Protein AF-A0A7C1EQE7-F1 (afdb_monomer_lite)

Structure (mmCIF, N/CA/C/O backbone):
data_AF-A0A7C1EQE7-F1
#
_entry.id   AF-A0A7C1EQE7-F1
#
loop_
_atom_site.group_PDB
_atom_site.id
_atom_site.type_symbol
_atom_site.label_atom_id
_atom_site.label_alt_id
_atom_site.label_comp_id
_atom_site.label_asym_id
_atom_site.label_entity_id
_atom_site.label_seq_id
_atom_site.pdbx_PDB_ins_code
_atom_site.Cartn_x
_atom_site.Cartn_y
_atom_site.Cartn_z
_atom_site.occupancy
_atom_site.B_iso_or_equiv
_atom_site.auth_seq_id
_atom_site.auth_comp_id
_atom_site.auth_asym_id
_atom_site.auth_atom_id
_atom_site.pdbx_PDB_model_num
ATOM 1 N N . MET A 1 1 ? 11.018 3.311 -18.245 1.00 87.38 1 MET A N 1
ATOM 2 C CA . MET A 1 1 ? 10.704 3.923 -16.933 1.00 87.38 1 MET A CA 1
ATOM 3 C C . MET A 1 1 ? 9.256 4.402 -16.878 1.00 87.38 1 MET A C 1
ATOM 5 O O . MET A 1 1 ? 8.517 3.920 -16.033 1.00 87.38 1 MET A O 1
ATOM 9 N N . GLU A 1 2 ? 8.830 5.275 -17.795 1.00 90.44 2 GLU A N 1
ATOM 10 C CA . GLU A 1 2 ? 7.482 5.876 -17.818 1.00 90.44 2 GLU A CA 1
ATOM 11 C C . GLU A 1 2 ? 6.330 4.867 -17.672 1.00 90.44 2 GLU A C 1
ATOM 13 O O . GLU A 1 2 ? 5.537 4.976 -16.742 1.00 90.44 2 GLU A O 1
ATOM 18 N N . THR A 1 3 ? 6.291 3.821 -18.503 1.00 92.94 3 THR A N 1
ATOM 19 C CA . THR A 1 3 ? 5.241 2.786 -18.454 1.00 92.94 3 THR A CA 1
ATOM 20 C C . THR A 1 3 ? 5.126 2.106 -17.084 1.00 92.94 3 THR A C 1
ATOM 22 O O . THR A 1 3 ? 4.025 1.810 -16.630 1.00 92.94 3 THR A O 1
ATOM 25 N N . TYR A 1 4 ? 6.247 1.887 -16.389 1.00 94.38 4 TYR A N 1
ATOM 26 C CA . TYR A 1 4 ? 6.270 1.238 -15.072 1.00 94.38 4 TYR A CA 1
ATOM 27 C C . TYR A 1 4 ? 5.771 2.175 -13.969 1.00 94.38 4 TYR A C 1
ATOM 29 O O . TYR A 1 4 ? 5.084 1.734 -13.050 1.00 94.38 4 TYR A O 1
ATOM 37 N N . LEU A 1 5 ? 6.068 3.474 -14.081 1.00 91.50 5 LEU A N 1
ATOM 38 C CA . LEU A 1 5 ? 5.516 4.489 -13.186 1.00 91.50 5 LEU A CA 1
ATOM 39 C C . LEU A 1 5 ? 4.004 4.616 -13.374 1.00 91.50 5 LEU A C 1
ATOM 41 O O . LEU A 1 5 ? 3.278 4.636 -12.385 1.00 91.50 5 LEU A O 1
ATOM 45 N N . LEU A 1 6 ? 3.517 4.628 -14.619 1.00 94.50 6 LEU A N 1
ATOM 46 C CA . LEU A 1 6 ? 2.079 4.645 -14.905 1.00 94.50 6 LEU A CA 1
ATOM 47 C C . LEU A 1 6 ? 1.377 3.401 -14.351 1.00 94.50 6 LEU A C 1
ATOM 49 O O . LEU A 1 6 ? 0.346 3.529 -13.693 1.00 94.50 6 LEU A O 1
ATOM 53 N N . LEU A 1 7 ? 1.964 2.216 -14.541 1.00 95.25 7 LEU A N 1
ATOM 54 C CA . LEU A 1 7 ? 1.442 0.964 -13.990 1.00 95.25 7 LEU A CA 1
ATOM 55 C C . LEU A 1 7 ? 1.361 1.006 -12.457 1.00 95.25 7 LEU A C 1
ATOM 57 O O . LEU A 1 7 ? 0.329 0.669 -11.877 1.00 95.25 7 LEU A O 1
ATOM 61 N N . PHE A 1 8 ? 2.431 1.456 -11.798 1.00 97.19 8 PHE A N 1
ATOM 62 C CA . PHE A 1 8 ? 2.452 1.610 -10.347 1.00 97.19 8 PHE A CA 1
ATOM 63 C C . PHE A 1 8 ? 1.392 2.611 -9.867 1.00 97.19 8 PHE A C 1
ATOM 65 O O . PHE A 1 8 ? 0.636 2.312 -8.942 1.00 97.19 8 PHE A O 1
ATOM 72 N N . CYS A 1 9 ? 1.306 3.782 -10.504 1.00 95.56 9 CYS A N 1
ATOM 73 C CA . CYS A 1 9 ? 0.329 4.816 -10.171 1.00 95.56 9 CYS A CA 1
ATOM 74 C C . CYS A 1 9 ? -1.106 4.319 -10.351 1.00 95.56 9 CYS A C 1
ATOM 76 O O . CYS A 1 9 ? -1.934 4.567 -9.479 1.00 95.56 9 CYS A O 1
ATOM 78 N N . MET A 1 10 ? -1.396 3.580 -11.424 1.00 96.25 10 MET A N 1
ATOM 79 C CA . MET A 1 10 ? -2.710 2.982 -11.657 1.00 96.25 10 MET A CA 1
ATOM 80 C C . MET A 1 10 ? -3.116 2.083 -10.486 1.00 96.25 10 MET A C 1
ATOM 82 O O . MET A 1 10 ? -4.167 2.294 -9.884 1.00 96.25 10 MET A O 1
ATOM 86 N N . PHE A 1 11 ? -2.266 1.133 -10.093 1.00 96.75 11 PHE A N 1
ATOM 87 C CA . PHE A 1 11 ? -2.561 0.263 -8.954 1.00 96.75 11 PHE A CA 1
ATOM 88 C C . PHE A 1 11 ? -2.627 1.021 -7.621 1.00 96.75 11 PHE A C 1
ATOM 90 O O . PHE A 1 11 ? -3.488 0.730 -6.790 1.00 96.75 11 PHE A O 1
ATOM 97 N N . TYR A 1 12 ? -1.769 2.022 -7.413 1.00 96.38 12 TYR A N 1
ATOM 98 C CA . TYR A 1 12 ? -1.807 2.850 -6.209 1.00 96.38 12 TYR A CA 1
ATOM 99 C C . TYR A 1 12 ? -3.125 3.627 -6.098 1.00 96.38 12 TYR A C 1
ATOM 101 O O . TYR A 1 12 ? -3.743 3.633 -5.034 1.00 96.38 12 TYR A O 1
ATOM 109 N N . ILE A 1 13 ? -3.585 4.237 -7.195 1.00 96.88 13 ILE A N 1
ATOM 110 C CA . ILE A 1 13 ? -4.851 4.976 -7.259 1.00 96.88 13 ILE A CA 1
ATOM 111 C C . ILE A 1 13 ? -6.029 4.043 -6.983 1.00 96.88 13 ILE A C 1
ATOM 113 O O . ILE A 1 13 ? -6.877 4.383 -6.161 1.00 96.88 13 ILE A O 1
ATOM 117 N N . LEU A 1 14 ? -6.055 2.849 -7.587 1.00 96.94 14 LEU A N 1
ATOM 118 C CA . LEU A 1 14 ? -7.072 1.839 -7.277 1.00 96.94 14 LEU A CA 1
ATOM 119 C C . LEU A 1 14 ? -7.067 1.506 -5.779 1.00 96.94 14 LEU A C 1
ATOM 121 O O . LEU A 1 14 ? -8.118 1.504 -5.142 1.00 96.94 14 LEU A O 1
ATOM 125 N N . GLY A 1 15 ? -5.886 1.319 -5.186 1.00 95.75 15 GLY A N 1
ATOM 126 C CA . GLY A 1 15 ? -5.750 1.089 -3.750 1.00 95.75 15 GLY A CA 1
ATOM 127 C C . GLY A 1 15 ? -6.296 2.238 -2.894 1.00 95.75 15 GLY A C 1
ATOM 128 O O . GLY A 1 15 ? -6.961 1.999 -1.890 1.00 95.75 15 GLY A O 1
ATOM 129 N N . VAL A 1 16 ? -6.068 3.491 -3.294 1.00 95.31 16 VAL A N 1
ATOM 130 C CA . VAL A 1 16 ? -6.615 4.668 -2.602 1.00 95.31 16 VAL A CA 1
ATOM 131 C C . VAL A 1 16 ? -8.138 4.739 -2.729 1.00 95.31 16 VAL A C 1
ATOM 133 O O . VAL A 1 16 ? -8.799 5.035 -1.736 1.00 95.31 16 VAL A O 1
ATOM 136 N N . ILE A 1 17 ? -8.697 4.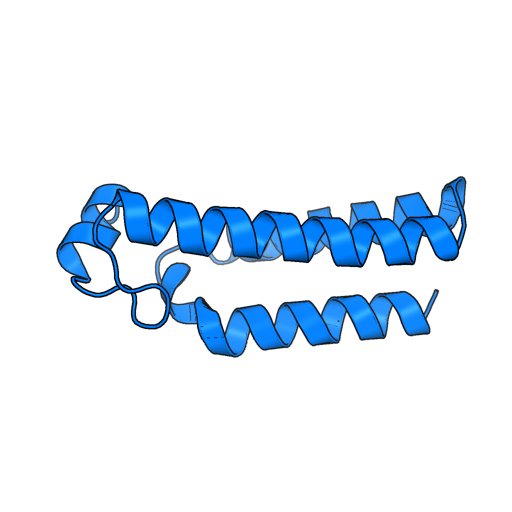449 -3.906 1.00 96.81 17 ILE A N 1
ATOM 137 C CA . ILE A 1 17 ? -10.147 4.475 -4.150 1.00 96.81 17 ILE A CA 1
ATOM 138 C C . ILE A 1 17 ? -10.852 3.396 -3.323 1.00 96.81 17 ILE A C 1
ATOM 140 O O . ILE A 1 17 ? -11.789 3.701 -2.589 1.00 96.81 17 ILE A O 1
ATOM 144 N N . PHE A 1 18 ? -10.385 2.148 -3.398 1.00 96.75 18 PHE A N 1
ATOM 145 C CA . PHE A 1 18 ? -11.050 1.027 -2.733 1.00 96.75 18 PHE A CA 1
ATOM 146 C C . PHE A 1 18 ? -10.741 0.941 -1.238 1.00 96.75 18 PHE A C 1
ATO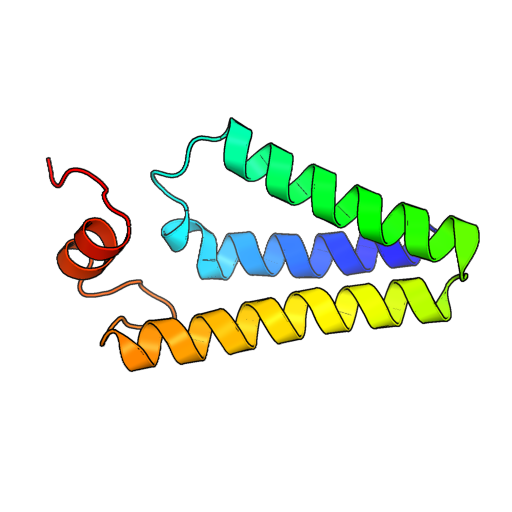M 148 O O . PHE A 1 18 ? -11.612 0.571 -0.455 1.00 96.75 18 PHE A O 1
ATOM 155 N N . PHE A 1 19 ? -9.526 1.298 -0.816 1.00 96.81 19 PHE A N 1
ATOM 156 C CA . PHE A 1 19 ? -9.048 1.045 0.548 1.00 96.81 19 PHE A CA 1
ATOM 157 C C . PHE A 1 19 ? -8.611 2.312 1.291 1.00 96.81 19 PHE A C 1
ATOM 159 O O . PHE A 1 19 ? -8.061 2.229 2.388 1.00 96.81 19 PHE A O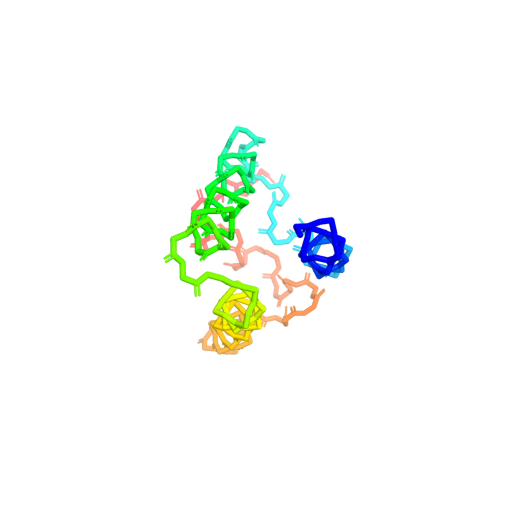 1
ATOM 166 N N . GLY A 1 20 ? -8.870 3.507 0.753 1.00 94.44 20 GLY A N 1
ATOM 167 C CA . GLY A 1 20 ? -8.459 4.770 1.376 1.00 94.44 20 GLY A CA 1
ATOM 168 C C . GLY A 1 20 ? -9.000 4.975 2.795 1.00 94.44 20 GLY A C 1
ATOM 169 O O . GLY A 1 20 ? -8.308 5.551 3.637 1.00 94.44 20 GLY A O 1
ATOM 170 N N . HIS A 1 21 ? -10.190 4.447 3.088 1.00 94.00 21 HIS A N 1
ATOM 171 C CA . HIS A 1 21 ? -10.802 4.496 4.418 1.00 94.00 21 HIS A CA 1
ATOM 172 C C . HIS A 1 21 ? -10.083 3.608 5.449 1.00 94.00 21 HIS A C 1
ATOM 174 O O . HIS A 1 21 ? -10.193 3.862 6.641 1.00 94.00 21 HIS A O 1
ATOM 180 N N . PHE A 1 22 ? -9.260 2.635 5.039 1.00 96.25 22 PHE A N 1
ATOM 181 C CA . PHE A 1 22 ? -8.374 1.921 5.968 1.00 96.25 22 PHE A CA 1
ATOM 182 C C . PHE A 1 22 ? -7.223 2.812 6.473 1.00 96.25 22 PHE A C 1
ATOM 184 O O . PHE A 1 22 ? -6.551 2.473 7.441 1.00 96.25 22 PHE A O 1
ATOM 191 N N . GLU A 1 23 ? -6.987 3.975 5.869 1.00 95.31 23 GLU A N 1
ATOM 192 C CA . GLU A 1 23 ? -5.904 4.899 6.226 1.00 95.31 23 GLU A CA 1
ATOM 193 C C . GLU A 1 23 ? -6.430 6.283 6.651 1.00 95.31 23 GLU A C 1
ATOM 195 O O . GLU A 1 23 ? -5.674 7.258 6.648 1.00 95.31 23 GLU A O 1
ATOM 200 N N . GLU A 1 24 ? -7.715 6.389 7.016 1.00 92.50 24 GLU A N 1
ATOM 201 C CA . GLU A 1 24 ? -8.392 7.663 7.316 1.00 92.50 24 GLU A CA 1
ATOM 202 C C . GLU A 1 24 ? -7.717 8.474 8.434 1.00 92.50 24 GLU A C 1
ATOM 204 O O . GLU A 1 24 ? -7.534 9.680 8.294 1.00 92.50 24 GLU A O 1
ATOM 209 N N . ARG A 1 25 ? -7.277 7.809 9.509 1.00 93.56 25 ARG A N 1
ATOM 210 C CA . ARG A 1 25 ? -6.634 8.432 10.676 1.00 93.56 25 ARG A CA 1
ATOM 211 C C . ARG A 1 25 ? -5.120 8.221 10.684 1.00 93.56 25 ARG A C 1
ATOM 213 O O . ARG A 1 25 ? -4.445 8.587 11.645 1.00 93.56 25 ARG A O 1
ATOM 220 N N . THR A 1 26 ? -4.550 7.638 9.625 1.00 94.94 26 THR A N 1
ATOM 221 C CA . THR A 1 26 ? -3.092 7.579 9.481 1.00 94.94 26 THR A CA 1
ATOM 222 C C . THR A 1 26 ? -2.565 8.983 9.171 1.00 94.94 26 THR A C 1
ATOM 224 O O . THR A 1 26 ? -3.060 9.615 8.233 1.00 94.94 26 THR A O 1
ATOM 227 N N . PRO A 1 27 ? -1.511 9.464 9.861 1.00 95.75 27 PRO A N 1
ATOM 228 C CA . PRO A 1 27 ? -0.876 10.734 9.525 1.00 95.75 27 PRO A CA 1
ATOM 229 C C . PRO A 1 27 ? -0.494 10.809 8.042 1.00 95.75 27 PRO A C 1
ATOM 231 O O . PRO A 1 27 ? 0.135 9.889 7.508 1.00 95.75 27 PRO A O 1
ATOM 234 N N . LYS A 1 28 ? -0.824 11.927 7.382 1.00 95.69 28 LYS A N 1
ATOM 235 C CA . LYS A 1 28 ? -0.543 12.138 5.949 1.00 95.69 28 LYS A CA 1
ATOM 236 C C . LYS A 1 28 ? 0.938 11.916 5.617 1.00 95.69 28 LYS A C 1
ATOM 238 O O . LYS A 1 28 ? 1.241 11.269 4.622 1.00 95.69 28 LYS A O 1
ATOM 243 N N . ALA A 1 29 ? 1.846 12.341 6.499 1.00 96.31 29 ALA A N 1
ATOM 244 C CA . ALA A 1 29 ? 3.286 12.120 6.352 1.00 96.31 29 ALA A CA 1
ATOM 245 C C . ALA A 1 29 ? 3.661 10.629 6.252 1.00 96.31 29 ALA A C 1
ATOM 247 O O . ALA A 1 29 ? 4.439 10.251 5.382 1.00 96.31 29 ALA A O 1
ATOM 248 N N . ARG A 1 30 ? 3.056 9.752 7.068 1.00 96.12 30 ARG A N 1
ATOM 249 C CA . ARG A 1 30 ? 3.297 8.298 6.998 1.00 96.12 30 ARG A CA 1
ATOM 250 C C . ARG A 1 30 ? 2.765 7.702 5.689 1.00 96.12 30 ARG A C 1
ATOM 252 O O . ARG A 1 30 ? 3.380 6.791 5.140 1.00 96.12 30 ARG A O 1
ATOM 259 N N . ARG A 1 31 ? 1.649 8.223 5.165 1.00 95.69 31 ARG A N 1
ATOM 260 C CA . ARG A 1 31 ? 1.089 7.807 3.865 1.00 95.69 31 ARG A CA 1
ATOM 261 C C . ARG A 1 31 ? 1.993 8.233 2.703 1.00 95.69 31 ARG A C 1
ATOM 263 O O . ARG A 1 31 ? 2.264 7.413 1.829 1.00 95.69 31 ARG A O 1
ATOM 270 N N . LEU A 1 32 ? 2.501 9.467 2.733 1.00 96.56 32 LEU A N 1
ATOM 271 C CA . LEU A 1 32 ? 3.461 9.982 1.750 1.00 96.56 32 LEU A CA 1
ATOM 272 C C . LEU A 1 32 ? 4.786 9.220 1.798 1.00 96.56 32 LEU A C 1
ATOM 274 O O . LEU A 1 32 ? 5.296 8.839 0.752 1.00 96.56 32 LEU A O 1
ATOM 278 N N . LEU A 1 33 ? 5.300 8.920 2.994 1.00 97.88 33 LEU A N 1
ATOM 279 C CA . LEU A 1 33 ? 6.524 8.135 3.151 1.00 97.88 33 LEU A CA 1
ATOM 280 C C . LEU A 1 33 ? 6.370 6.723 2.569 1.00 97.88 33 LEU A C 1
ATOM 282 O O . LEU A 1 33 ? 7.259 6.260 1.865 1.00 97.88 33 LEU A O 1
ATOM 286 N N . LYS A 1 34 ? 5.228 6.059 2.798 1.00 94.62 34 LYS A N 1
ATOM 287 C CA . LYS A 1 34 ? 4.923 4.746 2.200 1.00 94.62 34 LYS A CA 1
ATOM 288 C C . LYS A 1 34 ? 4.913 4.811 0.666 1.00 94.62 34 LYS A C 1
ATOM 290 O O . LYS A 1 34 ? 5.459 3.925 0.015 1.00 94.62 34 LYS A O 1
ATOM 295 N N . LEU A 1 35 ? 4.311 5.857 0.093 1.00 95.81 35 LEU A N 1
ATOM 296 C CA . LEU A 1 35 ? 4.306 6.084 -1.355 1.00 95.81 35 LEU A CA 1
ATOM 297 C C . LEU A 1 35 ? 5.725 6.318 -1.893 1.00 95.81 35 LEU A C 1
ATOM 299 O O . LEU A 1 35 ? 6.141 5.628 -2.819 1.00 95.81 35 LEU A O 1
ATOM 303 N N . ALA A 1 36 ? 6.470 7.246 -1.289 1.00 97.00 36 ALA A N 1
ATOM 304 C CA . ALA A 1 36 ? 7.834 7.580 -1.692 1.00 97.00 36 ALA A CA 1
ATOM 305 C C . ALA A 1 36 ? 8.769 6.366 -1.608 1.00 97.00 36 ALA A C 1
ATOM 307 O O . ALA A 1 36 ? 9.545 6.126 -2.526 1.00 97.00 36 ALA A O 1
ATOM 308 N N . PHE A 1 37 ? 8.645 5.564 -0.548 1.00 97.56 37 PHE A N 1
ATOM 309 C CA . PHE A 1 37 ? 9.406 4.331 -0.379 1.00 97.56 37 PHE A CA 1
ATOM 310 C C . PHE A 1 37 ? 9.138 3.331 -1.510 1.00 97.56 37 PHE A C 1
ATOM 312 O O . PHE A 1 37 ? 10.076 2.867 -2.152 1.00 97.56 37 PHE A O 1
ATOM 319 N N . ASN A 1 38 ? 7.868 3.041 -1.809 1.00 96.69 38 ASN A N 1
ATOM 320 C CA . ASN A 1 38 ? 7.517 2.097 -2.872 1.00 96.69 38 ASN A CA 1
ATOM 321 C C . ASN A 1 38 ? 7.942 2.593 -4.264 1.00 96.69 38 ASN A C 1
ATOM 323 O O . ASN A 1 38 ? 8.451 1.808 -5.059 1.00 96.69 38 ASN A O 1
ATOM 327 N N . LEU A 1 39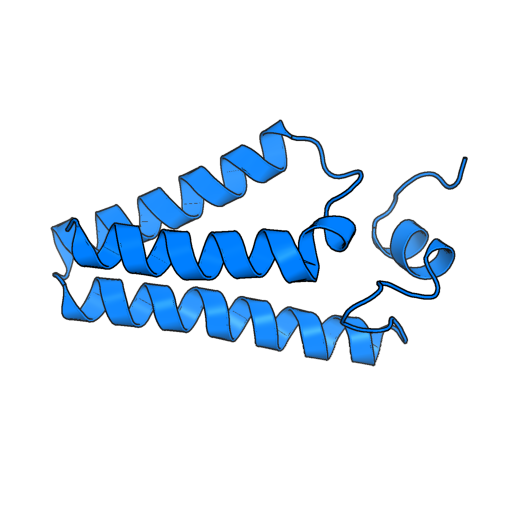 ? 7.792 3.891 -4.548 1.00 96.12 39 LEU A N 1
ATOM 328 C CA . LEU A 1 39 ? 8.299 4.494 -5.785 1.00 96.12 39 LEU A CA 1
ATOM 329 C C . LEU A 1 39 ? 9.823 4.381 -5.886 1.00 96.12 39 LEU A C 1
ATOM 331 O O . LEU A 1 39 ? 10.338 4.015 -6.940 1.00 96.12 39 LEU A O 1
ATOM 335 N N . GLY A 1 40 ? 10.536 4.645 -4.789 1.00 96.50 40 GLY A N 1
ATOM 336 C CA . GLY A 1 40 ? 11.987 4.489 -4.710 1.00 96.50 40 GLY A CA 1
ATOM 337 C C . GLY A 1 40 ? 12.431 3.054 -4.988 1.00 96.50 40 GLY A C 1
ATOM 338 O O . GLY A 1 40 ? 13.359 2.849 -5.766 1.00 96.50 40 GLY A O 1
ATOM 339 N N . LEU A 1 41 ? 11.730 2.059 -4.434 1.00 96.88 41 LEU A N 1
ATOM 340 C CA . LEU A 1 41 ? 11.997 0.645 -4.711 1.00 96.88 41 LEU A CA 1
ATOM 341 C C . LEU A 1 41 ? 11.806 0.294 -6.191 1.00 96.88 41 LEU A C 1
ATOM 343 O O . LEU A 1 41 ? 12.666 -0.357 -6.778 1.00 96.88 41 LEU A O 1
ATOM 347 N N . VAL A 1 42 ? 10.711 0.742 -6.810 1.00 96.94 42 VAL A N 1
ATOM 348 C CA . VAL A 1 42 ? 10.447 0.498 -8.239 1.00 96.94 42 VAL A CA 1
ATOM 349 C C . VAL A 1 42 ? 11.495 1.184 -9.117 1.00 96.94 42 VAL A C 1
ATOM 351 O O . VAL A 1 42 ? 12.004 0.569 -10.055 1.00 96.94 42 VAL A O 1
ATOM 354 N N . ALA A 1 43 ? 11.859 2.429 -8.800 1.00 96.62 43 ALA A N 1
ATOM 355 C CA . ALA A 1 43 ? 12.888 3.169 -9.523 1.00 96.62 43 ALA A CA 1
ATOM 356 C C . ALA A 1 43 ? 14.265 2.497 -9.404 1.00 96.62 43 ALA A C 1
ATOM 358 O O . ALA A 1 43 ? 14.947 2.330 -10.415 1.00 96.62 43 ALA A O 1
ATOM 359 N N . ALA A 1 44 ? 14.648 2.054 -8.203 1.00 96.88 44 ALA A N 1
ATOM 360 C CA . ALA A 1 44 ? 15.899 1.335 -7.966 1.00 96.88 44 ALA A CA 1
ATOM 361 C C . ALA A 1 44 ? 15.929 -0.016 -8.696 1.00 96.88 44 ALA A C 1
ATOM 363 O O . ALA A 1 44 ? 16.906 -0.327 -9.376 1.00 96.88 44 ALA A O 1
ATOM 364 N N . ALA A 1 45 ? 14.840 -0.790 -8.630 1.00 97.56 45 ALA A N 1
ATOM 365 C CA . ALA A 1 45 ? 14.719 -2.053 -9.354 1.00 97.56 45 ALA A CA 1
ATOM 366 C C . ALA A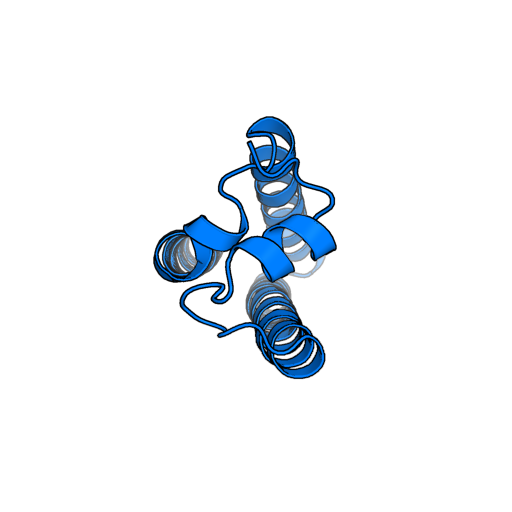 1 45 ? 14.855 -1.848 -10.867 1.00 97.56 45 ALA A C 1
ATOM 368 O O . ALA A 1 45 ? 15.604 -2.568 -11.520 1.00 97.56 45 ALA A O 1
ATOM 369 N N . TYR A 1 46 ? 14.203 -0.826 -11.425 1.00 97.19 46 TYR A N 1
ATOM 370 C CA . TYR A 1 46 ? 14.369 -0.487 -12.835 1.00 97.19 46 TYR A CA 1
ATOM 371 C C . TYR A 1 46 ? 15.816 -0.102 -13.164 1.00 97.19 46 TYR A C 1
ATOM 373 O O . TYR A 1 46 ? 16.360 -0.574 -14.159 1.00 97.19 46 TYR A O 1
ATOM 381 N N . GLN A 1 47 ? 16.437 0.745 -12.339 1.00 97.56 47 GLN A N 1
ATOM 382 C CA . GLN A 1 47 ? 17.771 1.285 -12.597 1.00 97.56 47 GLN A CA 1
ATOM 383 C C . GLN A 1 47 ? 18.873 0.222 -12.532 1.00 97.56 47 GLN A C 1
ATOM 385 O O . GLN A 1 47 ? 19.847 0.320 -13.278 1.00 97.56 47 GLN A O 1
ATOM 390 N N . TRP A 1 48 ? 18.747 -0.766 -11.645 1.00 98.12 48 TRP A N 1
ATOM 391 C CA . TRP A 1 48 ? 19.804 -1.754 -11.400 1.00 98.12 48 TRP A CA 1
ATOM 392 C C . TRP A 1 48 ? 19.513 -3.138 -11.975 1.00 98.12 48 TRP A C 1
ATOM 394 O O . TRP A 1 48 ? 20.450 -3.857 -12.304 1.00 98.12 48 TRP A O 1
ATOM 404 N N . LEU A 1 49 ? 18.241 -3.517 -12.108 1.00 97.56 49 LEU A N 1
ATOM 405 C CA . LEU A 1 49 ? 17.830 -4.851 -12.560 1.00 97.56 49 LEU A CA 1
ATOM 406 C C . LEU A 1 49 ? 17.087 -4.808 -13.906 1.00 97.56 49 LEU A C 1
ATOM 408 O O . LEU A 1 49 ? 16.985 -5.822 -14.590 1.00 97.56 49 LEU A O 1
ATOM 412 N N . GLY A 1 50 ? 16.592 -3.640 -14.322 1.00 96.88 50 GLY A N 1
ATOM 413 C CA . GLY A 1 50 ? 15.893 -3.446 -15.590 1.00 96.88 50 GLY A CA 1
ATOM 414 C C . GLY A 1 50 ? 14.369 -3.577 -15.500 1.00 96.88 50 GLY A C 1
ATOM 415 O O . GLY A 1 50 ? 13.772 -3.800 -14.445 1.00 96.88 50 GLY A O 1
ATOM 416 N N . GLY A 1 51 ? 13.710 -3.409 -16.650 1.00 96.06 51 GLY A N 1
ATOM 417 C CA . GLY A 1 51 ? 12.252 -3.265 -16.736 1.00 96.06 51 GLY A CA 1
ATOM 418 C C . GLY A 1 51 ? 11.446 -4.482 -16.275 1.00 96.06 51 GLY A C 1
ATOM 419 O O . GLY A 1 51 ? 10.456 -4.321 -15.565 1.00 96.06 51 GLY A O 1
ATOM 420 N N . ALA A 1 52 ? 11.887 -5.696 -16.619 1.00 95.81 52 ALA A N 1
ATOM 421 C CA . ALA A 1 52 ? 11.190 -6.926 -16.232 1.00 95.81 52 ALA A CA 1
ATOM 422 C C . ALA A 1 52 ? 11.133 -7.097 -14.704 1.00 95.81 52 ALA A C 1
ATOM 424 O O . ALA A 1 52 ? 10.080 -7.409 -14.149 1.00 95.81 52 ALA A O 1
ATOM 425 N N . TRP A 1 53 ? 12.240 -6.808 -14.015 1.00 97.25 53 TRP A N 1
ATOM 426 C CA . TRP A 1 53 ? 12.309 -6.851 -12.556 1.00 97.25 53 TRP A CA 1
ATOM 427 C C . TRP A 1 53 ? 11.479 -5.749 -11.901 1.00 97.25 53 TRP A C 1
ATOM 429 O O . TRP A 1 53 ? 10.810 -6.011 -10.905 1.00 97.25 53 TRP A O 1
ATOM 439 N N . ALA A 1 54 ? 11.449 -4.544 -12.478 1.00 97.75 54 ALA A N 1
ATOM 440 C CA . ALA A 1 54 ? 10.572 -3.475 -12.003 1.00 97.75 54 ALA A CA 1
ATOM 441 C C . ALA A 1 54 ? 9.086 -3.859 -12.114 1.00 97.75 54 ALA A C 1
ATOM 443 O O . ALA A 1 54 ? 8.338 -3.693 -11.153 1.00 97.75 54 ALA A O 1
ATOM 444 N N . ALA A 1 55 ? 8.659 -4.422 -13.249 1.00 96.88 55 ALA A N 1
ATOM 445 C CA . ALA A 1 55 ? 7.291 -4.914 -13.425 1.00 96.88 55 ALA A CA 1
ATOM 446 C C . ALA A 1 55 ? 6.952 -6.043 -12.441 1.00 96.88 55 ALA A C 1
ATOM 448 O O . ALA A 1 55 ? 5.908 -5.994 -11.790 1.00 96.88 55 ALA A O 1
ATOM 449 N N . GLY A 1 56 ? 7.850 -7.022 -12.290 1.00 97.56 56 GLY A N 1
ATOM 450 C CA . GLY A 1 56 ? 7.692 -8.109 -11.324 1.00 97.56 56 GLY A CA 1
ATOM 451 C C . GLY A 1 56 ? 7.561 -7.594 -9.890 1.00 97.56 56 GLY A C 1
ATOM 452 O O . GLY A 1 56 ? 6.664 -8.020 -9.165 1.00 97.56 56 GLY A O 1
ATOM 453 N N . LEU A 1 57 ? 8.387 -6.618 -9.501 1.00 97.88 57 LEU A N 1
ATOM 454 C CA . LEU A 1 57 ? 8.320 -5.987 -8.185 1.00 97.88 57 LEU A CA 1
ATOM 455 C C . LEU A 1 57 ? 6.997 -5.246 -7.966 1.00 97.88 57 LEU A C 1
ATOM 457 O O . LEU A 1 57 ? 6.413 -5.371 -6.894 1.00 97.88 57 LEU A O 1
ATOM 461 N N . ILE A 1 58 ? 6.501 -4.510 -8.966 1.00 98.12 58 ILE A N 1
ATOM 462 C CA . ILE A 1 58 ? 5.191 -3.848 -8.886 1.00 98.12 58 ILE A CA 1
ATOM 463 C C . ILE A 1 58 ? 4.111 -4.892 -8.590 1.00 98.12 58 ILE A C 1
ATOM 465 O O . ILE A 1 58 ? 3.410 -4.777 -7.586 1.00 98.12 58 ILE A O 1
ATOM 469 N N . VAL A 1 59 ? 4.009 -5.938 -9.415 1.00 97.56 59 VAL A N 1
ATOM 470 C CA . VAL A 1 59 ? 3.004 -6.999 -9.234 1.00 97.56 59 VAL A CA 1
ATOM 471 C C . VAL A 1 59 ? 3.140 -7.655 -7.859 1.00 97.56 59 VAL A C 1
ATOM 473 O O . VAL A 1 59 ? 2.139 -7.822 -7.164 1.00 97.56 59 VAL A O 1
ATOM 476 N N . ALA A 1 60 ? 4.366 -7.956 -7.425 1.00 97.75 60 ALA A N 1
ATOM 477 C CA . ALA A 1 60 ? 4.630 -8.560 -6.124 1.00 97.75 60 ALA A CA 1
ATOM 478 C C . ALA A 1 60 ? 4.184 -7.667 -4.955 1.00 97.75 60 ALA A C 1
ATOM 480 O O . ALA A 1 60 ? 3.499 -8.149 -4.055 1.00 97.75 60 ALA A O 1
ATOM 481 N N . LEU A 1 61 ? 4.510 -6.368 -4.967 1.00 97.06 61 LEU A N 1
ATOM 482 C CA . LEU A 1 61 ? 4.124 -5.431 -3.904 1.00 97.06 61 LEU A CA 1
ATOM 483 C C . LEU A 1 61 ? 2.599 -5.351 -3.743 1.00 97.06 61 LEU A C 1
ATOM 485 O O . LEU A 1 61 ? 2.097 -5.400 -2.617 1.00 97.06 61 LEU A O 1
ATOM 489 N N . PHE A 1 62 ? 1.855 -5.271 -4.849 1.00 96.69 62 PHE A N 1
ATOM 490 C CA . PHE A 1 62 ? 0.392 -5.229 -4.805 1.00 96.69 62 PHE A CA 1
ATOM 491 C C . PHE A 1 62 ? -0.219 -6.577 -4.416 1.00 96.69 62 PHE A C 1
ATOM 493 O O . PHE A 1 62 ? -1.126 -6.604 -3.586 1.00 96.69 62 PHE A O 1
ATOM 500 N N . ALA A 1 63 ? 0.298 -7.692 -4.937 1.00 97.81 63 ALA A N 1
ATOM 501 C CA . ALA A 1 63 ? -0.168 -9.027 -4.573 1.00 97.81 63 ALA A CA 1
ATOM 502 C C . ALA A 1 63 ? 0.036 -9.311 -3.078 1.00 97.81 63 ALA A C 1
ATOM 504 O O . ALA A 1 63 ? -0.890 -9.770 -2.410 1.00 97.81 63 ALA A O 1
ATOM 505 N N . ILE A 1 64 ? 1.208 -8.976 -2.530 1.00 97.88 64 ILE A N 1
ATOM 506 C CA . ILE A 1 64 ? 1.501 -9.099 -1.096 1.00 97.88 64 ILE A CA 1
ATOM 507 C C . ILE A 1 64 ? 0.570 -8.194 -0.288 1.00 97.88 64 ILE A C 1
ATOM 509 O O . ILE A 1 64 ? -0.033 -8.654 0.680 1.00 97.88 64 ILE A O 1
ATOM 513 N N . GLY A 1 65 ? 0.412 -6.929 -0.693 1.00 96.38 65 GLY A N 1
ATOM 514 C CA . GLY A 1 65 ? -0.463 -5.973 -0.016 1.00 96.38 65 GLY A CA 1
ATOM 515 C C . GLY A 1 65 ? -1.918 -6.438 0.046 1.00 96.38 65 GLY A C 1
ATOM 516 O O . GLY A 1 65 ? -2.514 -6.422 1.121 1.00 96.38 65 GLY A O 1
ATOM 517 N N . LEU A 1 66 ? -2.474 -6.906 -1.075 1.00 97.62 66 LEU A N 1
ATOM 518 C CA . LEU A 1 66 ? -3.839 -7.435 -1.140 1.00 97.62 66 LEU A CA 1
ATOM 519 C C . LEU A 1 66 ? -3.978 -8.730 -0.344 1.00 97.62 66 LEU A C 1
ATOM 521 O O . LEU A 1 66 ? -4.904 -8.854 0.451 1.00 97.62 66 LEU A O 1
ATOM 525 N N . THR A 1 67 ? -3.045 -9.670 -0.500 1.00 98.44 67 THR A N 1
ATOM 526 C CA . THR A 1 67 ? -3.076 -10.941 0.238 1.00 98.44 67 THR A CA 1
ATOM 527 C C . THR A 1 67 ? -3.072 -10.684 1.738 1.00 98.44 67 THR A C 1
ATOM 529 O O . THR A 1 67 ? -3.933 -11.193 2.452 1.00 98.44 67 THR A O 1
ATOM 532 N N . PHE A 1 68 ? -2.155 -9.834 2.211 1.00 98.06 68 PHE A N 1
ATOM 533 C CA . PHE A 1 68 ? -2.109 -9.421 3.607 1.00 98.06 68 PHE A CA 1
ATOM 534 C C . PHE A 1 68 ? -3.409 -8.738 4.032 1.00 98.06 68 PHE A C 1
ATOM 536 O O . PHE A 1 68 ? -3.937 -9.069 5.086 1.00 98.06 68 PHE A O 1
ATOM 543 N N . HIS A 1 69 ? -3.945 -7.823 3.221 1.00 97.25 69 HIS A N 1
ATOM 544 C CA . HIS A 1 69 ? -5.181 -7.099 3.519 1.00 97.25 69 HIS A CA 1
ATOM 545 C C . HIS A 1 69 ? -6.372 -8.038 3.717 1.00 97.25 69 HIS A C 1
ATOM 547 O O . HIS A 1 69 ? -7.004 -8.010 4.772 1.00 97.25 69 HIS A O 1
ATOM 553 N N . PHE A 1 70 ? -6.654 -8.911 2.749 1.00 98.25 70 PHE A N 1
ATOM 554 C CA . PHE A 1 70 ? -7.776 -9.852 2.823 1.00 98.25 70 PHE A CA 1
ATOM 555 C C . PHE A 1 70 ? -7.592 -10.878 3.942 1.00 98.25 70 PHE A C 1
ATOM 557 O O . PHE A 1 70 ? -8.522 -11.139 4.701 1.00 98.25 70 PHE A O 1
ATOM 564 N N . TRP A 1 71 ? -6.383 -11.420 4.101 1.00 98.62 71 TRP A N 1
ATOM 565 C CA . TRP A 1 71 ? -6.089 -12.356 5.182 1.00 98.62 71 TRP A CA 1
ATOM 566 C C . TRP A 1 71 ? -6.218 -11.703 6.564 1.00 98.62 71 TRP A C 1
ATOM 568 O O . TRP A 1 71 ? -6.849 -12.265 7.459 1.00 98.62 71 TRP A O 1
ATOM 578 N N . TRP A 1 72 ? -5.645 -10.512 6.756 1.00 98.50 72 TRP A N 1
ATOM 579 C CA . TRP A 1 72 ? -5.646 -9.815 8.041 1.00 98.50 72 TRP A CA 1
ATOM 580 C C . TRP A 1 72 ? -7.052 -9.355 8.423 1.00 98.50 72 TRP A C 1
ATOM 582 O O . TRP A 1 72 ? -7.447 -9.505 9.579 1.00 98.50 72 TRP A O 1
ATOM 592 N N . THR A 1 73 ? -7.826 -8.838 7.467 1.00 97.94 73 THR A N 1
ATOM 593 C CA . THR A 1 73 ? -9.222 -8.442 7.703 1.00 97.94 73 THR A CA 1
ATOM 594 C C . THR A 1 73 ? -10.087 -9.653 8.051 1.00 97.94 73 THR A C 1
ATOM 596 O O . THR A 1 73 ? -10.761 -9.621 9.080 1.00 97.94 73 THR A O 1
ATOM 599 N N . ALA A 1 74 ? -9.967 -10.763 7.313 1.00 97.75 74 ALA A N 1
ATOM 600 C CA . ALA A 1 74 ? -10.656 -12.015 7.631 1.00 97.75 74 ALA A CA 1
ATOM 601 C C . ALA A 1 74 ? -10.287 -12.542 9.027 1.00 97.75 74 ALA A C 1
ATOM 603 O O . ALA A 1 74 ? -11.167 -12.807 9.846 1.00 97.75 74 ALA A O 1
ATOM 604 N N . LYS A 1 75 ? -8.987 -12.612 9.344 1.00 98.38 75 LYS A N 1
ATOM 605 C CA . LYS A 1 75 ? -8.483 -13.062 10.652 1.00 98.38 75 LYS A CA 1
ATOM 606 C C . LYS A 1 75 ? -9.029 -12.227 11.812 1.00 98.38 75 LYS A C 1
ATOM 608 O O . LYS A 1 75 ? -9.223 -12.747 12.906 1.00 98.38 75 LYS A O 1
ATOM 613 N N . ASN A 1 76 ? -9.268 -10.938 11.585 1.00 98.12 76 ASN A N 1
ATOM 614 C CA . ASN A 1 76 ? -9.756 -10.015 12.602 1.00 98.12 76 ASN A CA 1
ATOM 615 C C . ASN A 1 76 ? -11.272 -9.781 12.540 1.00 98.12 76 ASN A C 1
ATOM 617 O O . ASN A 1 76 ? -11.775 -8.958 13.303 1.00 98.12 76 ASN A O 1
ATOM 621 N N . GLY A 1 77 ? -12.024 -10.485 11.687 1.00 97.56 77 GLY A N 1
ATOM 622 C CA . GLY A 1 77 ? -13.469 -10.281 11.531 1.00 97.56 77 GLY A CA 1
ATOM 623 C C . GLY A 1 77 ? -13.827 -8.845 11.136 1.00 97.56 77 GLY A C 1
ATOM 624 O O . GLY A 1 77 ? -14.752 -8.271 11.705 1.00 97.56 77 GLY A O 1
ATOM 625 N N . ILE A 1 78 ? -13.035 -8.258 10.237 1.00 98.25 78 ILE A N 1
ATOM 626 C CA . ILE A 1 78 ? -13.254 -6.944 9.630 1.00 98.25 78 ILE A CA 1
ATOM 627 C C . ILE A 1 78 ? -13.654 -7.163 8.169 1.00 98.25 78 ILE A C 1
ATOM 629 O O . ILE A 1 78 ? -13.035 -7.963 7.471 1.00 98.25 78 ILE A O 1
ATOM 633 N N . HIS A 1 79 ? -14.661 -6.446 7.682 1.00 97.88 79 HIS A N 1
ATOM 634 C CA . HIS A 1 79 ? -15.074 -6.508 6.289 1.00 97.88 79 HIS A CA 1
ATOM 635 C C . HIS A 1 79 ? -13.993 -5.877 5.387 1.00 97.88 79 HIS A C 1
ATOM 637 O O . HIS A 1 79 ? -13.627 -4.713 5.594 1.00 97.88 79 HIS A O 1
ATOM 643 N N . PRO A 1 80 ? -13.485 -6.591 4.365 1.00 97.25 80 PRO A N 1
ATOM 644 C CA . PRO A 1 80 ? -12.297 -6.180 3.614 1.00 97.25 80 PRO A CA 1
ATOM 645 C C . PRO A 1 80 ? -12.488 -4.922 2.757 1.00 97.25 80 PRO A C 1
ATOM 647 O O . PRO A 1 80 ? -11.500 -4.306 2.367 1.00 97.25 80 PRO A O 1
ATOM 650 N N . PHE A 1 81 ? -13.724 -4.510 2.468 1.00 96.25 81 PHE A N 1
ATOM 651 C CA . PHE A 1 81 ? -14.003 -3.336 1.628 1.00 96.25 81 PHE A CA 1
ATOM 652 C C . PHE A 1 81 ? -14.613 -2.149 2.369 1.00 96.25 81 PHE A C 1
ATOM 654 O O . PHE A 1 81 ? -14.673 -1.069 1.799 1.00 96.25 81 PHE A O 1
ATOM 661 N N . THR A 1 82 ? -15.115 -2.333 3.590 1.00 96.19 82 THR A N 1
ATOM 662 C CA . THR A 1 82 ? -15.808 -1.257 4.334 1.00 96.19 82 THR A CA 1
ATOM 663 C C . THR A 1 82 ? -15.180 -0.975 5.694 1.00 96.19 82 THR A C 1
ATOM 665 O O . THR A 1 82 ? -15.535 0.013 6.337 1.00 96.19 82 THR A O 1
ATOM 668 N N . ALA A 1 83 ? -14.241 -1.823 6.128 1.00 95.88 83 ALA A N 1
ATOM 669 C CA . ALA A 1 83 ? -13.627 -1.811 7.452 1.00 95.88 83 ALA A CA 1
ATOM 670 C C . ALA A 1 83 ? -14.618 -2.005 8.619 1.00 95.88 83 ALA A C 1
ATOM 672 O O . ALA A 1 83 ? -14.311 -1.653 9.757 1.00 95.88 83 ALA A O 1
ATOM 673 N N . GLU A 1 84 ? -15.802 -2.567 8.364 1.00 96.69 84 GLU A N 1
ATOM 674 C CA . GLU A 1 84 ? -16.808 -2.817 9.399 1.00 96.69 84 GLU A CA 1
ATOM 675 C C . GLU A 1 84 ? -16.542 -4.114 10.182 1.00 96.69 84 GLU A C 1
ATOM 677 O O . GLU A 1 84 ? -16.141 -5.106 9.574 1.00 96.69 84 GLU A O 1
ATOM 682 N N . PRO A 1 85 ? -16.792 -4.154 11.505 1.00 96.38 85 PRO A N 1
ATOM 683 C CA . PRO A 1 85 ? -17.195 -3.033 12.362 1.00 96.38 85 PRO A CA 1
ATOM 684 C C . PRO A 1 85 ? -16.052 -2.025 12.586 1.00 96.38 85 PRO A C 1
ATOM 686 O O . PRO A 1 85 ? -14.952 -2.401 13.002 1.00 96.38 85 PRO A O 1
ATOM 689 N N . ARG A 1 86 ? -16.320 -0.730 12.353 1.00 93.44 86 ARG A N 1
ATOM 690 C CA . ARG A 1 86 ? -15.284 0.325 12.358 1.00 93.44 86 ARG A CA 1
ATOM 691 C C . ARG A 1 86 ? -14.606 0.494 13.710 1.00 93.44 86 ARG A C 1
ATOM 693 O O . ARG A 1 86 ? -13.398 0.686 13.762 1.00 93.44 86 ARG A O 1
ATOM 700 N N . GLU A 1 87 ? -15.354 0.371 14.799 1.00 93.75 87 GLU A N 1
ATOM 701 C CA . GLU A 1 87 ? -14.816 0.482 16.160 1.00 93.75 87 GLU A CA 1
ATOM 702 C C . GLU A 1 87 ? -13.747 -0.578 16.438 1.00 93.75 87 GLU A C 1
ATOM 704 O O . GLU A 1 87 ? -12.660 -0.258 16.921 1.00 93.75 87 GLU A O 1
ATOM 709 N N . LYS A 1 88 ? -14.009 -1.832 16.042 1.00 95.44 88 LYS A N 1
ATOM 710 C CA . LYS A 1 88 ? -13.036 -2.924 16.150 1.00 95.44 88 LYS A CA 1
ATOM 711 C C . LYS A 1 88 ? -11.799 -2.637 15.306 1.00 95.44 88 LYS A C 1
ATOM 713 O O . LYS A 1 88 ? -10.677 -2.830 15.771 1.00 95.44 88 LYS A O 1
ATOM 718 N N . TYR A 1 89 ? -11.994 -2.150 14.081 1.00 95.75 89 TYR A N 1
ATOM 719 C CA . TYR A 1 89 ? -10.888 -1.760 13.218 1.00 95.75 89 TYR A CA 1
ATOM 720 C C . TYR A 1 89 ? -10.034 -0.646 13.846 1.00 95.75 89 TYR A C 1
ATOM 722 O O . TYR A 1 89 ? -8.810 -0.759 13.896 1.00 95.75 89 TYR A O 1
ATOM 730 N N . TYR A 1 90 ? -10.660 0.399 14.386 1.00 95.19 90 TYR A N 1
ATOM 731 C CA . TYR A 1 90 ? -9.964 1.498 15.054 1.00 95.19 90 TYR A CA 1
ATOM 732 C C . TYR A 1 90 ? -9.200 1.025 16.292 1.00 95.19 90 TYR A C 1
ATOM 734 O O . TYR A 1 90 ? -8.037 1.400 16.451 1.00 95.19 90 TYR A O 1
ATOM 742 N N . ALA A 1 91 ? -9.789 0.143 17.102 1.00 95.00 91 ALA A N 1
ATOM 743 C CA . ALA A 1 91 ? -9.120 -0.464 18.250 1.00 95.00 91 ALA A CA 1
ATOM 744 C C . ALA A 1 91 ? -7.867 -1.255 17.830 1.00 95.00 91 ALA A C 1
ATOM 746 O O . ALA A 1 91 ? -6.792 -1.044 18.389 1.00 95.00 91 ALA A O 1
ATOM 747 N N . LEU A 1 92 ? -7.960 -2.082 16.780 1.00 95.50 92 LEU A N 1
ATOM 748 C CA . LEU A 1 92 ? -6.816 -2.821 16.218 1.00 95.50 92 LEU A CA 1
ATOM 749 C C . LEU A 1 92 ? -5.718 -1.898 15.672 1.00 95.50 92 LEU A C 1
ATOM 751 O O . LEU A 1 92 ? -4.542 -2.257 15.669 1.00 95.50 92 LEU A O 1
ATOM 755 N N . ARG A 1 93 ? -6.093 -0.706 15.201 1.00 94.31 93 ARG A N 1
ATOM 756 C CA . ARG A 1 93 ? -5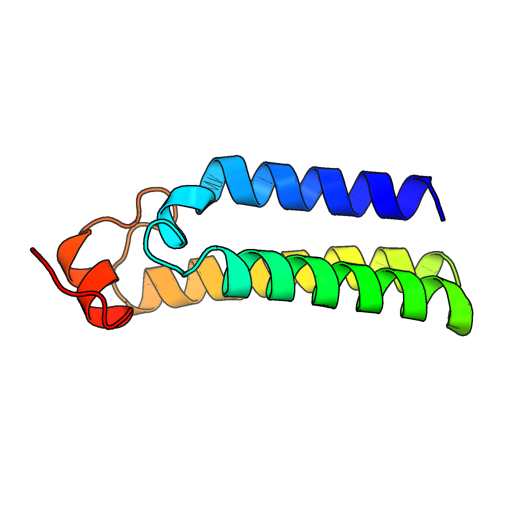.170 0.325 14.707 1.00 94.31 93 ARG A CA 1
ATOM 757 C C . ARG A 1 93 ? -4.602 1.212 15.818 1.00 94.31 93 ARG A C 1
ATOM 759 O O . ARG A 1 93 ? -3.753 2.054 15.521 1.00 94.31 93 ARG A O 1
ATOM 766 N N . GLY A 1 94 ? -5.057 1.056 17.064 1.00 93.94 94 GLY A N 1
ATOM 767 C CA . GLY A 1 94 ? -4.704 1.939 18.178 1.00 93.94 94 GLY A CA 1
ATOM 768 C C . GLY A 1 94 ? -5.213 3.372 17.991 1.00 93.94 94 GLY A C 1
ATOM 769 O O . GLY A 1 94 ? -4.627 4.322 18.509 1.00 93.94 94 GLY A O 1
ATOM 770 N N . TRP A 1 95 ? -6.266 3.556 17.197 1.00 93.12 95 TRP A N 1
ATOM 771 C CA . TRP A 1 95 ? -6.887 4.854 16.974 1.00 93.12 95 TRP A CA 1
ATOM 772 C C . TRP A 1 95 ? -7.931 5.127 18.052 1.00 93.12 95 TRP A C 1
ATOM 774 O O . TRP A 1 95 ? -8.758 4.271 18.352 1.00 93.12 95 TRP A O 1
ATOM 784 N N . LYS A 1 96 ? -7.915 6.338 18.620 1.00 82.06 96 LYS A N 1
ATOM 785 C CA . LYS A 1 96 ? -8.904 6.750 19.625 1.00 82.06 96 LYS A CA 1
ATOM 786 C C . LYS A 1 96 ? -10.298 6.777 19.003 1.00 82.06 96 LYS A C 1
ATOM 788 O O . LYS A 1 96 ? -10.496 7.499 18.031 1.00 82.06 96 LYS A O 1
ATOM 793 N N . THR A 1 97 ? -11.250 6.038 19.559 1.00 69.75 97 THR A N 1
ATOM 794 C CA . THR A 1 97 ? -12.683 6.237 19.314 1.00 69.75 97 THR A CA 1
ATOM 795 C C . THR A 1 97 ? -13.092 7.506 20.062 1.00 69.75 97 THR A C 1
ATOM 797 O O . THR A 1 97 ? -13.058 7.524 21.290 1.00 69.75 97 THR A O 1
ATOM 800 N N . SER A 1 98 ? -13.321 8.596 19.331 1.00 60.47 98 SER A N 1
ATOM 801 C CA . SER A 1 98 ? -13.905 9.830 19.871 1.00 60.47 98 SER A CA 1
ATOM 802 C C . SER A 1 98 ? -15.390 9.644 20.112 1.00 60.47 98 SER A C 1
ATOM 804 O O . SER A 1 98 ? -16.006 9.087 19.172 1.00 60.47 98 SER A O 1
#

Secondary structure (DSSP, 8-state):
-HHHHHHHHHHHHHHHHHHGGGGTTS-HHHHHHHHHHHHHHHHHHHHHH-HHHHHHHHHHHHHHHHHHHHHHHHHTT--TTT--SHHHHHHHTT----

Radius of gyration: 15.31 Å; chains: 1; bounding box: 37×25×38 Å

Foldseek 3Di:
DVVLVVVLVVLVVVCCVQPVVLCVPPPPVVVVVVVVVLVVVLVVCCVPVNDVSSNVSSVVVSVVVVVCLVVVCVVQVADSRPRPVVVSSCVVVVHDDD

pLDDT: mean 95.44, std 4.99, range [60.47, 98.62]

Sequence (98 aa):
METYLLLFCMFYILGVIFFGHFEERTPKARRLLKLAFNLGLVAAAYQWLGGAWAAGLIVALFAIGLTFHFWWTAKNGIHPFTAEPREKYYALRGWKTS